Protein AF-A0A0K0LJZ9-F1 (afdb_monomer_lite)

Secondary structure (DSSP, 8-state):
-----------S--HHHHHHHHHHS--HHHHHHHHHTT--GGGSBPTTTSSSBS-SPPP-SS---------GGG-TTS-----SS--

Structure (mmCIF, N/CA/C/O backbone):
data_AF-A0A0K0LJZ9-F1
#
_entry.id   AF-A0A0K0LJZ9-F1
#
loop_
_atom_site.group_PDB
_atom_site.id
_atom_site.type_symbol
_atom_site.label_atom_id
_atom_site.label_alt_id
_atom_site.label_comp_id
_atom_site.label_asym_id
_atom_site.label_entity_id
_atom_site.label_seq_id
_atom_site.pdbx_PDB_ins_code
_atom_site.Cartn_x
_atom_site.Cartn_y
_atom_site.Cartn_z
_atom_site.occupancy
_atom_site.B_iso_or_equiv
_atom_site.auth_seq_id
_atom_site.auth_comp_id
_atom_site.auth_asym_id
_atom_site.auth_atom_id
_atom_site.pdbx_PDB_model_num
ATOM 1 N N . SER A 1 1 ? 26.838 -1.949 9.108 1.00 58.88 1 SER A N 1
ATOM 2 C CA . SER A 1 1 ? 26.242 -1.357 7.897 1.00 58.88 1 SER A CA 1
ATOM 3 C C . SER A 1 1 ? 24.948 -0.674 8.305 1.00 58.88 1 SER A C 1
ATOM 5 O O . SER A 1 1 ? 23.906 -1.310 8.324 1.00 58.88 1 SER A O 1
ATOM 7 N N . GLU A 1 2 ? 25.039 0.583 8.727 1.00 85.06 2 GLU A N 1
ATOM 8 C CA . GLU A 1 2 ? 23.914 1.375 9.269 1.00 85.06 2 GLU A CA 1
ATOM 9 C C . GLU A 1 2 ? 23.693 2.657 8.447 1.00 85.06 2 GLU A C 1
ATOM 11 O O . GLU A 1 2 ? 22.914 3.526 8.816 1.00 85.06 2 GLU A O 1
ATOM 16 N N . GLU A 1 3 ? 24.419 2.810 7.339 1.00 92.12 3 GLU A N 1
ATOM 17 C CA . GLU A 1 3 ? 24.325 3.999 6.507 1.00 92.12 3 GLU A CA 1
ATOM 18 C C . GLU A 1 3 ? 23.008 3.951 5.722 1.00 92.12 3 GLU A C 1
ATOM 20 O O . GLU A 1 3 ? 22.789 3.051 4.907 1.00 92.12 3 GLU A O 1
ATOM 25 N N . TYR A 1 4 ? 22.106 4.890 6.010 1.00 94.56 4 TYR A N 1
ATOM 26 C CA . TYR A 1 4 ? 20.814 5.019 5.344 1.00 94.56 4 TYR A CA 1
ATOM 27 C C . TYR A 1 4 ? 20.626 6.441 4.815 1.00 94.56 4 TYR A C 1
ATOM 29 O O . TYR A 1 4 ? 21.115 7.411 5.390 1.00 94.56 4 TYR A O 1
ATOM 37 N N . PHE A 1 5 ? 19.877 6.560 3.719 1.00 96.75 5 PHE A N 1
ATOM 38 C CA . PHE A 1 5 ? 19.549 7.835 3.088 1.00 96.75 5 PHE A CA 1
ATOM 39 C C . PHE A 1 5 ? 18.044 7.926 2.858 1.00 96.75 5 PHE A C 1
ATOM 41 O O . PHE A 1 5 ? 17.409 6.972 2.405 1.00 96.75 5 PHE A O 1
ATOM 48 N N . ILE A 1 6 ? 17.471 9.091 3.147 1.00 96.50 6 ILE A N 1
ATOM 49 C CA . ILE A 1 6 ? 16.069 9.395 2.859 1.00 96.50 6 ILE A CA 1
ATOM 50 C C . ILE A 1 6 ? 16.006 10.013 1.463 1.00 96.50 6 ILE A C 1
ATOM 52 O O . ILE A 1 6 ? 16.648 11.028 1.211 1.00 96.50 6 ILE A O 1
ATOM 56 N N . ILE A 1 7 ? 15.239 9.400 0.560 1.00 97.19 7 ILE A N 1
ATOM 57 C CA . ILE A 1 7 ? 15.106 9.873 -0.826 1.00 97.19 7 ILE A CA 1
ATOM 58 C C . ILE A 1 7 ? 13.905 10.810 -0.974 1.00 97.19 7 ILE A C 1
ATOM 60 O O . ILE A 1 7 ? 14.058 11.950 -1.400 1.00 97.19 7 ILE A O 1
ATOM 64 N N . GLU A 1 8 ? 12.706 10.342 -0.619 1.00 97.94 8 GLU A N 1
ATOM 65 C CA . GLU A 1 8 ? 11.477 11.134 -0.712 1.00 97.94 8 GLU A CA 1
ATOM 66 C C . GLU A 1 8 ? 10.375 10.613 0.219 1.00 97.94 8 GLU A C 1
ATOM 68 O O . GLU A 1 8 ? 10.382 9.455 0.643 1.00 97.94 8 GLU A O 1
ATOM 73 N N . VAL A 1 9 ? 9.378 11.465 0.476 1.00 97.62 9 VAL A N 1
ATOM 74 C CA . VAL A 1 9 ? 8.119 11.103 1.135 1.00 97.62 9 VAL A CA 1
ATOM 75 C C . VAL A 1 9 ? 6.962 11.559 0.257 1.00 97.62 9 VAL A C 1
ATOM 77 O O . VAL A 1 9 ? 6.865 12.722 -0.123 1.00 97.62 9 VAL A O 1
ATOM 80 N N . ASN A 1 10 ? 6.045 10.641 -0.042 1.00 97.62 10 ASN A N 1
ATOM 81 C CA . ASN A 1 10 ? 4.813 10.960 -0.752 1.00 97.62 10 ASN A CA 1
ATOM 82 C C . ASN A 1 10 ? 3.679 11.114 0.272 1.00 97.62 10 ASN A C 1
ATOM 84 O O . ASN A 1 10 ? 3.138 10.111 0.732 1.00 97.62 10 ASN A O 1
ATOM 88 N N . ALA A 1 11 ? 3.294 12.350 0.605 1.00 96.94 11 ALA A N 1
ATOM 89 C CA . ALA A 1 11 ? 2.225 12.665 1.566 1.00 96.94 11 ALA A CA 1
ATOM 90 C C . ALA A 1 11 ? 0.808 12.442 0.989 1.00 96.94 11 ALA A C 1
ATOM 92 O O . ALA A 1 11 ? -0.050 13.320 1.005 1.00 96.94 11 ALA A O 1
ATOM 93 N N . ARG A 1 12 ? 0.581 11.268 0.396 1.00 96.88 12 ARG A N 1
ATOM 94 C CA . ARG A 1 12 ? -0.682 10.842 -0.219 1.00 96.88 12 ARG A CA 1
ATOM 95 C C . ARG A 1 12 ? -0.710 9.327 -0.377 1.00 96.88 12 ARG A C 1
ATOM 97 O O . ARG A 1 12 ? 0.317 8.652 -0.298 1.00 96.88 12 ARG A O 1
ATOM 104 N N . LEU A 1 13 ? -1.873 8.800 -0.742 1.00 96.88 13 LEU A N 1
ATOM 105 C CA . LEU A 1 13 ? -1.958 7.440 -1.262 1.00 96.88 13 LEU A CA 1
ATOM 106 C C . LEU A 1 13 ? -1.139 7.300 -2.557 1.00 96.88 13 LEU A C 1
ATOM 108 O O . LEU A 1 13 ? -1.012 8.217 -3.375 1.00 96.88 13 LEU A O 1
ATOM 112 N N . SER A 1 14 ? -0.558 6.121 -2.736 1.00 97.06 14 SER A N 1
ATOM 113 C CA . SER A 1 14 ? 0.365 5.787 -3.816 1.00 97.06 14 SER A CA 1
ATOM 114 C C . SER A 1 14 ? 0.095 4.396 -4.391 1.00 97.06 14 SER A C 1
ATOM 116 O O . SER A 1 14 ? -0.589 3.564 -3.789 1.00 97.06 14 SER A O 1
ATOM 118 N N . ARG A 1 15 ? 0.715 4.106 -5.540 1.00 97.19 15 ARG A N 1
ATOM 119 C CA . ARG A 1 15 ? 0.754 2.753 -6.122 1.00 97.19 15 ARG A CA 1
ATOM 120 C C . ARG A 1 15 ? 1.264 1.717 -5.107 1.00 97.19 15 ARG A C 1
ATOM 122 O O . ARG A 1 15 ? 0.780 0.591 -5.092 1.00 97.19 15 ARG A O 1
ATOM 129 N N . SER A 1 16 ? 2.206 2.108 -4.244 1.00 97.31 16 SER A N 1
ATOM 130 C CA . SER A 1 16 ? 2.744 1.258 -3.177 1.00 97.31 16 SER A CA 1
ATOM 131 C C . SER A 1 16 ? 1.757 1.072 -2.023 1.00 97.31 16 SER A C 1
ATOM 133 O O . SER A 1 16 ? 1.638 -0.039 -1.526 1.00 97.31 16 SER A O 1
ATOM 135 N N . SER A 1 17 ? 0.980 2.096 -1.644 1.00 97.62 17 SER A N 1
ATOM 136 C CA . SER A 1 17 ? -0.079 1.933 -0.629 1.00 97.62 17 SER A CA 1
ATOM 137 C C . SER A 1 17 ? -1.191 0.981 -1.092 1.00 97.62 17 SER A C 1
ATOM 139 O O . SER A 1 17 ? -1.695 0.180 -0.307 1.00 97.62 17 SER A O 1
ATOM 141 N N . ALA A 1 18 ? -1.535 0.998 -2.386 1.00 97.75 18 ALA A N 1
ATOM 142 C CA . ALA A 1 18 ? -2.489 0.049 -2.953 1.00 97.75 18 ALA A CA 1
ATOM 143 C C . ALA A 1 18 ? -1.940 -1.387 -2.914 1.00 97.75 18 ALA A C 1
ATOM 145 O O . ALA A 1 18 ? -2.653 -2.301 -2.503 1.00 97.75 18 ALA A O 1
ATOM 146 N N . LEU A 1 19 ? -0.663 -1.574 -3.276 1.00 98.06 19 LEU A N 1
ATOM 147 C CA . LEU A 1 19 ? 0.023 -2.862 -3.146 1.00 98.06 19 LEU A CA 1
ATOM 148 C C . LEU A 1 19 ? 0.030 -3.346 -1.692 1.00 98.06 19 LEU A C 1
ATOM 150 O O . LEU A 1 19 ? -0.370 -4.475 -1.444 1.00 98.06 19 LEU A O 1
ATOM 154 N N . ALA A 1 20 ? 0.432 -2.494 -0.745 1.00 97.94 20 ALA A N 1
ATOM 155 C CA . ALA A 1 20 ? 0.468 -2.827 0.676 1.00 97.94 20 ALA A CA 1
ATOM 156 C C . ALA A 1 20 ? -0.917 -3.236 1.190 1.00 97.94 20 ALA A C 1
ATOM 158 O O . ALA A 1 20 ? -1.037 -4.261 1.846 1.00 97.94 20 ALA A O 1
ATOM 159 N N . SER A 1 21 ? -1.976 -2.514 0.803 1.00 97.56 21 SER A N 1
ATOM 160 C CA . SER A 1 21 ? -3.346 -2.854 1.212 1.00 97.56 21 SER A CA 1
ATOM 161 C C . SER A 1 21 ? -3.787 -4.234 0.724 1.00 97.56 21 SER A C 1
ATOM 163 O O . SER A 1 21 ? -4.520 -4.939 1.411 1.00 97.56 21 SER A O 1
ATOM 165 N N . LYS A 1 22 ? -3.353 -4.632 -0.479 1.00 97.44 22 LYS A N 1
ATOM 166 C CA . LYS A 1 22 ? -3.615 -5.976 -1.013 1.00 97.44 22 LYS A CA 1
ATOM 167 C C . LYS A 1 22 ? -2.736 -7.035 -0.365 1.00 97.44 22 LYS A C 1
ATOM 169 O O . LYS A 1 22 ? -3.223 -8.128 -0.119 1.00 97.44 22 LYS A O 1
ATOM 174 N N . ALA A 1 23 ? -1.482 -6.699 -0.084 1.00 97.75 23 ALA A N 1
ATOM 175 C CA . ALA A 1 23 ? -0.529 -7.598 0.544 1.00 97.75 23 ALA A CA 1
ATOM 176 C C . ALA A 1 23 ? -0.880 -7.913 2.000 1.00 97.75 23 ALA A C 1
ATOM 178 O O . ALA A 1 23 ? -0.553 -8.994 2.453 1.00 97.75 23 ALA A O 1
ATOM 179 N N . THR A 1 24 ? -1.513 -6.988 2.727 1.00 97.00 24 THR A N 1
ATOM 180 C CA . THR A 1 24 ? -1.815 -7.155 4.158 1.00 97.00 24 THR A CA 1
ATOM 181 C C . THR A 1 24 ? -3.286 -7.373 4.472 1.00 97.00 24 THR A C 1
ATOM 183 O O . THR A 1 24 ? -3.632 -7.688 5.606 1.00 97.00 24 THR A O 1
ATOM 186 N N . GLY A 1 25 ? -4.176 -7.134 3.507 1.00 96.25 25 GLY A N 1
ATOM 187 C CA . GLY A 1 25 ? -5.614 -7.041 3.757 1.00 96.25 25 GLY A CA 1
ATOM 188 C C . GLY A 1 25 ? -6.031 -5.773 4.515 1.00 96.25 25 GLY A C 1
ATOM 189 O O . GLY A 1 25 ? -7.223 -5.568 4.734 1.00 96.25 25 GLY A O 1
ATOM 190 N N . TYR A 1 26 ? -5.091 -4.895 4.884 1.00 97.50 26 TYR A N 1
ATOM 191 C CA . TYR A 1 26 ? -5.369 -3.654 5.603 1.00 97.50 26 TYR A CA 1
ATOM 192 C C . TYR A 1 26 ? -5.786 -2.541 4.624 1.00 97.50 26 TYR A C 1
ATOM 194 O O . TYR A 1 26 ? -4.973 -2.110 3.803 1.00 97.50 26 TYR A O 1
ATOM 202 N N . PRO A 1 27 ? -7.020 -2.011 4.678 1.00 97.00 27 PRO A N 1
ATOM 203 C CA . PRO A 1 27 ? -7.512 -1.085 3.661 1.00 97.00 27 PRO A CA 1
ATOM 204 C C . PRO A 1 27 ? -7.032 0.358 3.914 1.00 97.00 27 PRO A C 1
ATOM 206 O O . PRO A 1 27 ? -7.803 1.208 4.362 1.00 97.00 27 PRO A O 1
ATOM 209 N N . LEU A 1 28 ? -5.768 0.666 3.583 1.00 97.75 28 LEU A N 1
ATOM 210 C 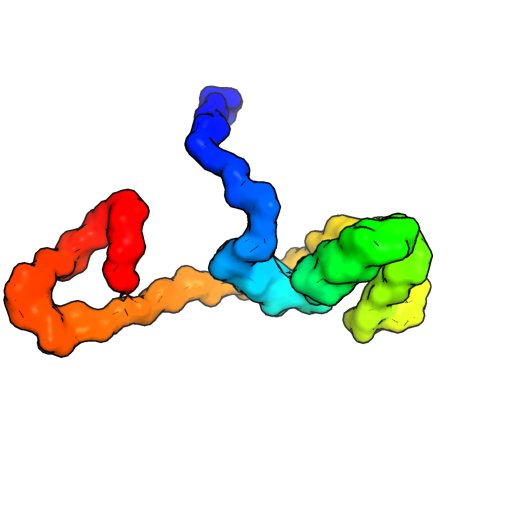CA . LEU A 1 28 ? -5.122 1.958 3.891 1.00 97.75 28 LEU A CA 1
ATOM 211 C C . LEU A 1 28 ? -5.925 3.169 3.407 1.00 97.75 28 LEU A C 1
ATOM 213 O O . LEU A 1 28 ? -6.055 4.145 4.136 1.00 97.75 28 LEU A O 1
ATOM 217 N N . ALA A 1 29 ? -6.495 3.108 2.200 1.00 97.81 29 ALA A N 1
ATOM 218 C CA . ALA A 1 29 ? -7.289 4.208 1.654 1.00 97.81 29 ALA A CA 1
ATOM 219 C C . ALA A 1 29 ? -8.571 4.477 2.462 1.00 97.81 29 ALA A C 1
ATOM 221 O O . ALA A 1 29 ? -8.928 5.629 2.697 1.00 97.81 29 ALA A O 1
ATOM 222 N N . TYR A 1 30 ? -9.242 3.413 2.910 1.00 97.00 30 TYR A N 1
ATOM 223 C CA . TYR A 1 30 ? -10.457 3.506 3.718 1.00 97.00 30 TYR A CA 1
ATOM 224 C C . TYR A 1 30 ? -10.152 4.060 5.112 1.00 97.00 30 TYR A C 1
ATOM 226 O O . TYR A 1 30 ? -10.826 4.977 5.578 1.00 97.00 30 TYR A O 1
ATOM 234 N N . VAL A 1 31 ? -9.101 3.539 5.754 1.00 97.62 31 VAL A N 1
ATOM 235 C CA . VAL A 1 31 ? -8.652 4.010 7.070 1.00 97.62 31 VAL A CA 1
ATOM 236 C C . VAL A 1 31 ? -8.206 5.471 6.993 1.00 97.62 31 VAL A C 1
ATOM 238 O O . VAL A 1 31 ? -8.648 6.277 7.805 1.00 97.62 31 VAL A O 1
ATOM 241 N N . ALA A 1 32 ? -7.415 5.844 5.982 1.00 98.06 32 ALA A N 1
ATOM 242 C CA . ALA A 1 32 ? -6.984 7.225 5.768 1.00 98.06 32 ALA A CA 1
ATOM 243 C C . ALA A 1 32 ? -8.173 8.185 5.617 1.00 98.06 32 ALA A C 1
ATOM 245 O O . ALA A 1 32 ? -8.182 9.237 6.246 1.00 98.06 32 ALA A O 1
ATOM 246 N N . ALA A 1 33 ? -9.208 7.803 4.861 1.00 98.19 33 ALA A N 1
ATOM 247 C CA . ALA A 1 33 ? -10.413 8.619 4.719 1.00 98.19 33 ALA A CA 1
ATOM 248 C C . ALA A 1 33 ? -11.148 8.825 6.057 1.00 98.19 33 ALA A C 1
ATOM 250 O O . ALA A 1 33 ? -11.616 9.925 6.338 1.00 98.19 33 ALA A O 1
ATOM 251 N N . LYS A 1 34 ? -11.226 7.794 6.909 1.00 97.69 34 LYS A N 1
ATOM 252 C CA . LYS A 1 34 ? -11.817 7.903 8.256 1.00 97.69 34 LYS A CA 1
ATOM 253 C C . LYS A 1 34 ? -10.982 8.782 9.188 1.00 97.69 34 LYS A C 1
ATOM 255 O O . LYS A 1 34 ? -11.550 9.605 9.903 1.00 97.69 34 LYS A O 1
ATOM 260 N N . LEU A 1 35 ? -9.656 8.670 9.120 1.00 97.88 35 LEU A N 1
ATOM 261 C CA . LEU A 1 35 ? -8.739 9.547 9.852 1.00 97.88 35 LEU A CA 1
ATOM 262 C C . LEU A 1 35 ? -8.912 11.011 9.435 1.00 97.88 35 LEU A C 1
ATOM 264 O O . LEU A 1 35 ? -8.959 11.887 10.293 1.00 97.88 35 LEU A O 1
ATOM 268 N N . SER A 1 36 ? -9.088 11.286 8.138 1.00 97.88 36 SER A N 1
ATOM 269 C CA . SER A 1 36 ? -9.369 12.641 7.638 1.00 97.88 36 SER A CA 1
ATOM 270 C C . SER A 1 36 ? -10.693 13.223 8.149 1.00 97.88 36 SER A C 1
ATOM 272 O O . SER A 1 36 ? -10.851 14.438 8.156 1.00 97.88 36 SER A O 1
ATOM 274 N N . LEU A 1 37 ? -11.625 12.377 8.598 1.00 98.12 37 LEU A N 1
ATOM 275 C CA . LEU A 1 37 ? -12.879 12.779 9.246 1.00 98.12 37 LEU A CA 1
ATOM 276 C C . LEU A 1 37 ? -12.760 12.857 10.781 1.00 98.12 37 LEU A C 1
ATOM 278 O O . LEU A 1 37 ? -13.771 12.991 11.466 1.00 98.12 37 LEU A O 1
ATOM 282 N N . GLY A 1 38 ? -11.549 12.747 11.334 1.00 97.88 38 GLY A N 1
ATOM 283 C CA . GLY A 1 38 ? -11.281 12.848 12.770 1.00 97.88 38 GLY A CA 1
ATOM 284 C C . GLY A 1 38 ? -11.522 11.564 13.567 1.00 97.88 38 GLY A C 1
ATOM 285 O O . GLY A 1 38 ? -11.432 11.597 14.789 1.00 97.88 38 GLY A O 1
ATOM 286 N N . THR A 1 39 ? -11.813 10.429 12.918 1.00 98.06 39 THR A N 1
ATOM 287 C CA . THR A 1 39 ? -11.939 9.139 13.620 1.00 98.06 39 THR A CA 1
ATOM 288 C C . THR A 1 39 ? -10.547 8.559 13.891 1.00 98.06 39 THR A C 1
ATOM 290 O O . THR A 1 39 ? -9.839 8.276 12.923 1.00 98.06 39 THR A O 1
ATOM 293 N N . PRO A 1 40 ? -10.126 8.353 15.151 1.00 98.00 40 PRO A N 1
ATOM 294 C CA . PRO A 1 40 ? -8.796 7.832 15.458 1.00 98.00 40 PRO A CA 1
ATOM 295 C C . PRO A 1 40 ? -8.688 6.326 15.154 1.00 98.00 40 PRO A C 1
ATOM 297 O O . PRO A 1 40 ? -9.685 5.607 15.110 1.00 98.00 40 PRO A O 1
ATOM 300 N N . LEU A 1 41 ? -7.460 5.824 14.963 1.00 97.69 41 LEU A N 1
ATOM 301 C CA . LEU A 1 41 ? -7.194 4.418 14.606 1.00 97.69 41 LEU A CA 1
ATOM 302 C C . LEU A 1 41 ? -7.859 3.372 15.528 1.00 97.69 41 LEU A C 1
ATOM 304 O O . LEU A 1 41 ? -8.364 2.381 14.993 1.00 97.69 41 LEU A O 1
ATOM 308 N N . PRO A 1 42 ? -7.889 3.541 16.869 1.00 97.69 42 PRO A N 1
ATOM 309 C CA . PRO A 1 42 ? -8.530 2.573 17.762 1.00 97.69 42 PRO A CA 1
ATOM 310 C C . PRO A 1 42 ? -10.044 2.448 17.559 1.00 97.69 42 PRO A C 1
ATOM 312 O O . PRO A 1 42 ? -10.602 1.391 17.830 1.00 97.69 42 PRO A O 1
ATOM 315 N N . ASP A 1 43 ? -10.703 3.478 17.028 1.00 97.00 43 ASP A N 1
ATOM 316 C CA . ASP A 1 43 ? -12.161 3.488 16.852 1.00 97.00 43 ASP 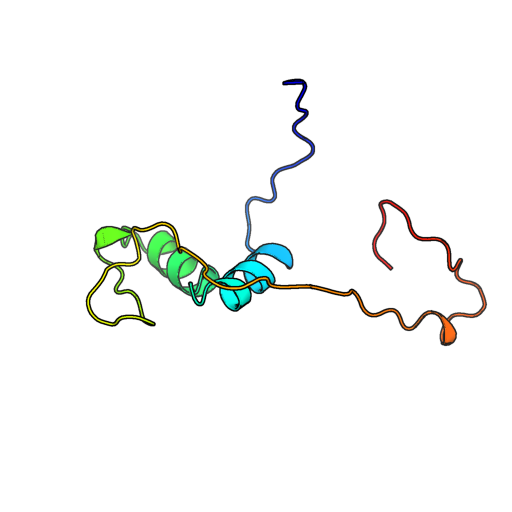A CA 1
ATOM 317 C C . ASP A 1 43 ? -12.591 2.911 15.495 1.00 97.00 43 ASP A C 1
ATOM 319 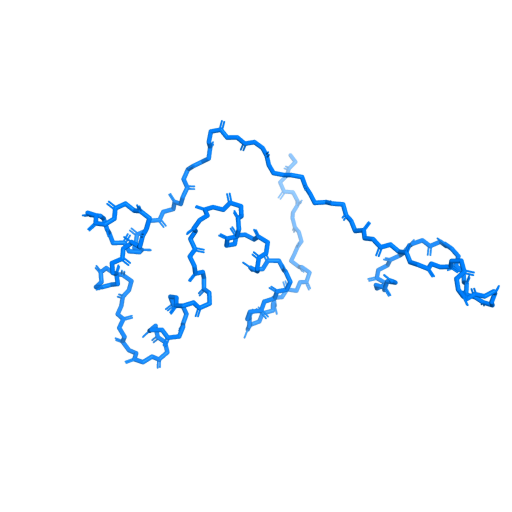O O . ASP A 1 43 ? -13.764 2.607 15.260 1.00 97.00 43 ASP A O 1
ATOM 323 N N . ILE A 1 44 ? -11.645 2.730 14.573 1.00 97.06 44 ILE A N 1
ATOM 324 C CA . ILE A 1 44 ? -11.903 2.134 13.265 1.00 97.06 44 ILE A CA 1
ATOM 325 C C . ILE A 1 44 ? -11.826 0.614 13.418 1.00 97.06 44 ILE A C 1
ATOM 327 O O . ILE A 1 44 ? -10.778 0.072 13.752 1.00 97.06 44 ILE A O 1
ATOM 331 N N . LYS A 1 45 ? -12.916 -0.111 13.146 1.00 96.00 45 LYS A N 1
ATOM 332 C CA . LYS A 1 45 ? -12.897 -1.584 13.162 1.00 96.00 45 LYS A CA 1
ATOM 333 C C . LYS A 1 45 ? -12.050 -2.161 12.027 1.00 96.00 45 LYS A C 1
ATOM 335 O O . LYS A 1 45 ? -12.122 -1.697 10.888 1.00 96.00 45 LYS A O 1
ATOM 340 N N . ASN A 1 46 ? -11.319 -3.233 12.325 1.00 94.19 46 ASN A N 1
ATOM 341 C CA . ASN A 1 46 ? -10.661 -4.047 11.313 1.00 94.19 46 ASN A CA 1
ATOM 342 C C . ASN A 1 46 ? -11.708 -4.866 10.543 1.00 94.19 46 ASN A C 1
ATOM 344 O O . ASN A 1 46 ? -12.363 -5.741 11.109 1.00 94.19 46 ASN A O 1
ATOM 348 N N . SER A 1 47 ? -11.847 -4.608 9.243 1.00 89.44 47 SER A N 1
ATOM 349 C CA . SER A 1 47 ? -12.812 -5.307 8.389 1.00 89.44 47 SER A CA 1
ATOM 350 C C . SER A 1 47 ? -12.450 -6.766 8.096 1.00 89.44 47 SER A C 1
ATOM 352 O O . SER A 1 47 ? -13.311 -7.501 7.628 1.00 89.44 47 SER A O 1
ATOM 354 N N . VAL A 1 48 ? -11.200 -7.184 8.330 1.00 89.94 48 VAL A N 1
ATOM 355 C CA . VAL A 1 48 ? -10.737 -8.560 8.080 1.00 89.94 48 VAL A CA 1
ATOM 356 C C . VAL A 1 48 ? -11.072 -9.473 9.256 1.00 89.94 48 VAL A C 1
ATOM 358 O O . VAL A 1 48 ? -11.656 -10.532 9.064 1.00 89.94 48 VAL A O 1
ATOM 361 N N . THR A 1 49 ? -10.720 -9.067 10.479 1.00 90.25 49 THR A N 1
ATOM 362 C CA . THR A 1 49 ? -10.930 -9.889 11.685 1.00 90.25 49 THR A CA 1
ATOM 363 C C . THR A 1 49 ? -12.288 -9.642 12.341 1.00 90.25 49 THR A C 1
ATOM 365 O O . THR A 1 49 ? -12.775 -10.501 13.068 1.00 90.25 49 THR A O 1
ATOM 368 N N . GLY A 1 50 ? -12.886 -8.458 12.159 1.00 91.38 50 GLY A N 1
ATOM 369 C CA . GLY A 1 50 ? -14.164 -8.049 12.760 1.00 91.38 50 GLY A CA 1
ATOM 370 C C . GLY A 1 50 ? -14.142 -7.811 14.279 1.00 91.38 50 GLY A C 1
ATOM 371 O O . GLY A 1 50 ? -15.037 -7.142 14.804 1.00 91.38 50 GLY A O 1
ATOM 372 N N . VAL A 1 51 ? -13.124 -8.324 14.974 1.00 93.81 51 VAL A N 1
ATOM 373 C CA . VAL A 1 51 ? -12.980 -8.288 16.440 1.00 93.81 51 VAL A CA 1
ATOM 374 C C . VAL A 1 51 ? -11.865 -7.363 16.925 1.00 93.81 51 VAL A C 1
ATOM 376 O O . VAL A 1 51 ? -11.879 -6.968 18.086 1.00 93.81 51 VAL A O 1
ATOM 379 N N . THR A 1 52 ? -10.919 -6.989 16.055 1.00 95.69 52 THR A N 1
ATOM 380 C CA . THR A 1 52 ? -9.858 -6.022 16.382 1.00 95.69 52 THR A CA 1
ATOM 381 C C . THR A 1 52 ? -10.116 -4.655 15.743 1.00 95.69 52 THR A C 1
ATOM 383 O O . THR A 1 52 ? -11.043 -4.468 14.949 1.00 95.69 52 THR A O 1
ATOM 386 N N . THR A 1 53 ? -9.300 -3.671 16.108 1.00 97.12 53 THR A N 1
ATOM 387 C CA . THR A 1 53 ? -9.341 -2.310 15.560 1.00 97.12 53 THR A CA 1
ATOM 388 C C . THR A 1 53 ? -8.313 -2.161 14.437 1.00 97.12 53 THR A C 1
ATOM 390 O O . THR A 1 53 ? -7.523 -3.068 14.180 1.00 97.12 53 THR A O 1
ATOM 393 N N . ALA A 1 54 ? -8.304 -1.020 13.755 1.00 97.12 54 ALA A N 1
ATOM 394 C CA . ALA A 1 54 ? -7.313 -0.667 12.747 1.00 97.12 54 ALA A CA 1
ATOM 395 C C . ALA A 1 54 ? -5.975 -0.220 13.372 1.00 97.12 54 ALA A C 1
ATOM 397 O O . ALA A 1 54 ? -5.023 0.049 12.643 1.00 97.12 54 ALA A O 1
ATOM 398 N N . CYS A 1 55 ? -5.878 -0.142 14.702 1.00 97.56 55 CYS A N 1
ATOM 399 C CA . CYS A 1 55 ? -4.673 0.253 15.426 1.00 97.56 55 CYS A CA 1
ATOM 400 C C . CYS A 1 55 ? -3.763 -0.955 15.700 1.00 97.56 55 CYS A C 1
ATOM 402 O O . CYS A 1 55 ? -3.640 -1.409 16.836 1.00 97.56 55 CYS A O 1
ATOM 404 N N . PHE A 1 56 ? -3.156 -1.501 14.650 1.00 97.06 56 PHE A N 1
ATOM 405 C CA . PHE A 1 56 ? -2.206 -2.609 14.743 1.00 97.06 56 PHE A CA 1
ATOM 406 C C . PHE A 1 56 ? -1.279 -2.629 13.526 1.00 97.06 56 PHE A C 1
ATOM 408 O O . PHE A 1 56 ? -1.585 -2.036 12.490 1.00 97.06 56 PHE A O 1
ATOM 415 N N . GLU A 1 57 ? -0.179 -3.366 13.641 1.00 97.69 57 GLU A N 1
ATOM 416 C CA . GLU A 1 57 ? 0.706 -3.677 12.521 1.00 97.69 57 GLU A CA 1
ATOM 417 C C . GLU A 1 57 ? 0.369 -5.077 11.980 1.00 97.69 57 GLU A C 1
ATOM 419 O O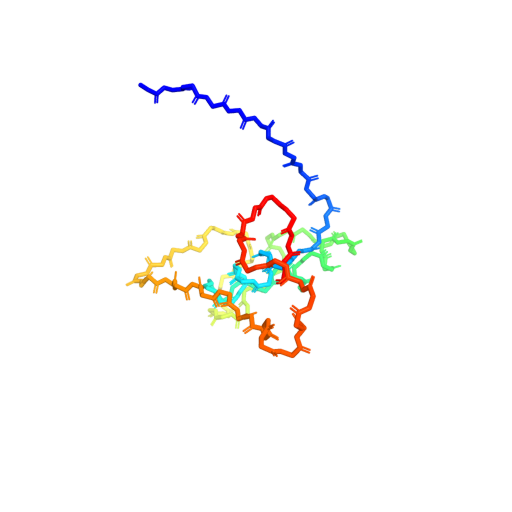 . GLU A 1 57 ? 0.394 -6.047 12.744 1.00 97.69 57 GLU A O 1
ATOM 424 N N . PRO A 1 58 ? 0.003 -5.222 10.691 1.00 95.88 58 PRO A N 1
ATOM 425 C CA . PRO A 1 58 ? -0.261 -6.532 10.107 1.00 95.88 58 PRO A CA 1
ATOM 426 C C . PRO A 1 58 ? 0.968 -7.447 10.146 1.00 95.88 58 PRO A C 1
ATOM 428 O O . PRO A 1 58 ? 2.058 -7.040 9.752 1.00 95.88 58 PRO A O 1
ATOM 431 N N . SER A 1 59 ? 0.764 -8.703 10.547 1.00 97.25 59 SER A N 1
ATOM 432 C CA . SER A 1 59 ? 1.764 -9.770 10.452 1.00 97.25 59 SER A CA 1
ATOM 433 C C . SER A 1 59 ? 1.423 -10.695 9.285 1.00 97.25 59 SER A C 1
ATOM 435 O O . SER A 1 59 ? 0.252 -11.022 9.085 1.00 97.25 59 SER A O 1
ATOM 437 N N . LEU A 1 60 ? 2.434 -11.084 8.506 1.00 97.50 60 LEU A N 1
ATOM 438 C CA . LEU A 1 60 ? 2.286 -11.901 7.302 1.00 97.50 60 LEU A CA 1
ATOM 439 C C . LEU A 1 60 ? 3.015 -13.233 7.471 1.00 97.50 60 LEU A C 1
ATOM 441 O O . LEU A 1 60 ? 4.202 -13.259 7.785 1.00 97.50 60 LEU A O 1
ATOM 445 N N . ASP A 1 61 ? 2.318 -14.325 7.186 1.00 98.12 61 ASP A N 1
ATOM 446 C CA . ASP A 1 61 ? 2.834 -15.697 7.124 1.00 98.12 61 ASP A CA 1
ATOM 447 C C . ASP A 1 61 ? 3.080 -16.166 5.674 1.00 98.12 61 ASP A C 1
ATOM 449 O O . ASP A 1 61 ? 3.290 -17.348 5.406 1.00 98.12 61 ASP A O 1
ATOM 453 N N . TYR A 1 62 ? 3.096 -15.223 4.726 1.00 98.12 62 TYR A N 1
ATOM 454 C CA . TYR A 1 62 ? 3.352 -15.447 3.303 1.00 98.12 62 TYR A CA 1
ATOM 455 C C . TYR A 1 62 ? 4.203 -14.331 2.683 1.00 98.12 62 TYR A C 1
ATOM 457 O O . TYR A 1 62 ? 4.345 -13.235 3.226 1.00 98.12 62 TYR A O 1
ATOM 465 N N . CYS A 1 63 ? 4.744 -14.596 1.491 1.00 98.00 63 CYS A N 1
ATOM 466 C CA . CYS A 1 63 ? 5.476 -13.613 0.693 1.00 98.00 63 CYS A CA 1
ATOM 467 C C . CYS A 1 63 ? 4.617 -13.080 -0.460 1.00 98.00 63 CYS A C 1
ATOM 469 O O . CYS A 1 63 ? 3.957 -13.843 -1.164 1.00 98.00 63 CYS A O 1
ATOM 471 N N . VAL A 1 64 ? 4.684 -11.768 -0.705 1.00 98.12 64 VAL A N 1
ATOM 472 C CA . VAL A 1 64 ? 4.005 -11.110 -1.831 1.00 98.12 64 VAL A CA 1
ATOM 473 C C . VAL A 1 64 ? 5.036 -10.615 -2.836 1.00 98.12 64 VAL A C 1
ATOM 475 O O . VAL A 1 64 ? 5.963 -9.889 -2.483 1.00 98.12 64 VAL A O 1
ATOM 478 N N . VAL A 1 65 ? 4.851 -10.969 -4.108 1.00 98.12 65 VAL A N 1
ATOM 479 C CA . VAL A 1 65 ? 5.737 -10.564 -5.205 1.00 98.12 65 VAL A CA 1
ATOM 480 C C . VAL A 1 65 ? 4.971 -9.675 -6.180 1.00 98.12 65 VAL A C 1
ATOM 482 O O . VAL A 1 65 ? 3.894 -10.032 -6.654 1.00 98.12 65 VAL A O 1
ATOM 485 N N . LYS A 1 66 ? 5.541 -8.512 -6.511 1.00 98.00 66 LYS A N 1
ATOM 486 C CA . LYS A 1 66 ? 5.025 -7.608 -7.546 1.00 98.00 66 LYS A CA 1
ATOM 487 C C . LYS A 1 66 ? 5.984 -7.580 -8.727 1.00 98.00 66 LYS A C 1
ATOM 489 O O . LYS A 1 66 ? 7.129 -7.166 -8.579 1.00 98.00 66 LYS A O 1
ATOM 494 N N . ILE A 1 67 ? 5.467 -7.888 -9.912 1.00 97.81 67 ILE A N 1
ATOM 495 C CA . ILE A 1 67 ? 6.195 -7.751 -11.174 1.00 97.81 67 ILE A CA 1
ATOM 496 C C . ILE A 1 67 ? 5.511 -6.649 -12.000 1.00 97.81 67 ILE A C 1
ATOM 498 O O . ILE A 1 67 ? 4.304 -6.733 -12.237 1.00 97.81 67 ILE A O 1
ATOM 502 N N . PRO A 1 68 ? 6.217 -5.573 -12.390 1.00 96.88 68 PRO A N 1
ATOM 503 C CA . PRO A 1 68 ? 5.669 -4.564 -13.295 1.00 96.88 68 PRO A CA 1
ATOM 504 C C . PRO A 1 68 ? 5.411 -5.154 -14.688 1.00 96.88 68 PRO A C 1
ATOM 506 O O . PRO A 1 68 ? 6.108 -6.058 -15.145 1.00 96.88 68 PRO A O 1
ATOM 509 N N . ARG A 1 69 ? 4.414 -4.607 -15.383 1.00 95.81 69 ARG A N 1
ATOM 510 C CA . ARG A 1 69 ? 4.098 -4.968 -16.763 1.00 95.81 69 ARG A CA 1
ATOM 511 C C . ARG A 1 69 ? 4.496 -3.826 -17.686 1.00 95.81 69 ARG A C 1
ATOM 513 O O . ARG A 1 69 ? 4.089 -2.694 -17.455 1.00 95.81 69 ARG A O 1
ATOM 520 N N . TRP A 1 70 ? 5.211 -4.159 -18.754 1.00 96.00 70 TRP A N 1
ATOM 521 C CA . TRP A 1 70 ? 5.572 -3.226 -19.813 1.00 96.00 70 TRP A CA 1
ATOM 522 C C . TRP A 1 70 ? 5.035 -3.681 -21.163 1.00 96.00 70 TRP A C 1
ATOM 524 O O . TRP A 1 70 ? 5.121 -4.859 -21.505 1.00 96.00 70 TRP A O 1
ATOM 534 N N . ASP A 1 71 ? 4.573 -2.721 -21.959 1.00 94.44 71 ASP A N 1
ATOM 535 C CA . ASP A 1 71 ? 4.102 -2.932 -23.331 1.00 94.44 71 ASP A CA 1
ATOM 536 C C . ASP A 1 71 ? 4.991 -2.177 -24.347 1.00 94.44 71 ASP A C 1
ATOM 538 O O . ASP A 1 71 ? 4.514 -1.559 -25.299 1.00 94.44 71 ASP A O 1
ATOM 542 N N . LEU A 1 72 ? 6.317 -2.230 -24.168 1.00 93.00 72 LEU A N 1
ATOM 543 C CA . LEU A 1 72 ? 7.287 -1.483 -24.992 1.00 93.00 72 LEU A CA 1
ATOM 544 C C . LEU A 1 72 ? 7.327 -1.923 -26.460 1.00 93.00 72 LEU A C 1
ATOM 546 O O . LEU A 1 72 ? 7.799 -1.174 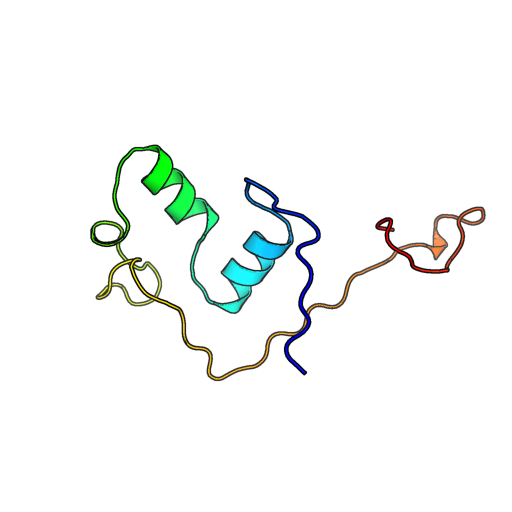-27.309 1.00 93.00 72 LEU A O 1
ATOM 550 N N . ALA A 1 73 ? 6.800 -3.108 -26.780 1.00 91.69 73 ALA A N 1
ATOM 551 C CA . ALA A 1 73 ? 6.673 -3.573 -28.161 1.00 91.69 73 ALA A CA 1
ATOM 552 C C . ALA A 1 73 ? 5.804 -2.636 -29.023 1.00 91.69 73 ALA A C 1
ATOM 554 O O . ALA A 1 73 ? 6.002 -2.563 -30.231 1.00 91.69 73 ALA A O 1
ATOM 555 N N . LYS A 1 74 ? 4.884 -1.881 -28.403 1.00 93.94 74 LYS A N 1
ATOM 556 C CA . LYS A 1 74 ? 4.027 -0.899 -29.086 1.00 93.94 74 LYS A CA 1
ATOM 557 C C . LYS A 1 74 ? 4.781 0.373 -29.500 1.00 93.94 74 LYS A C 1
ATOM 559 O O . LYS A 1 74 ? 4.282 1.130 -30.325 1.00 93.94 74 LYS A O 1
ATOM 564 N N . PHE A 1 75 ? 5.973 0.621 -28.949 1.00 94.50 75 PHE A N 1
ATOM 565 C CA . PHE A 1 75 ? 6.689 1.889 -29.094 1.00 94.50 75 PHE A CA 1
ATOM 566 C C . PHE A 1 75 ? 8.091 1.685 -29.681 1.00 94.50 75 PHE A C 1
ATOM 568 O O . PHE A 1 75 ? 9.085 1.593 -28.966 1.00 94.50 75 PHE A O 1
ATOM 575 N N . ILE A 1 76 ? 8.178 1.668 -31.015 1.00 91.50 76 ILE A N 1
ATOM 576 C CA . ILE A 1 76 ? 9.405 1.341 -31.772 1.00 91.50 76 ILE A CA 1
ATOM 577 C C . ILE A 1 76 ? 10.566 2.308 -31.474 1.00 91.50 76 ILE A C 1
ATOM 579 O O . ILE A 1 76 ? 11.726 1.909 -31.478 1.00 91.50 76 ILE A O 1
ATOM 583 N N . ARG A 1 77 ? 10.261 3.584 -31.199 1.00 93.81 77 ARG A N 1
ATOM 584 C CA . ARG A 1 77 ? 11.262 4.637 -30.941 1.00 93.81 77 ARG A CA 1
ATOM 585 C C . ARG A 1 77 ? 11.618 4.810 -29.459 1.00 93.81 77 ARG A C 1
ATOM 587 O O . ARG A 1 77 ? 12.387 5.708 -29.129 1.00 93.81 77 ARG A O 1
ATOM 594 N N . VAL A 1 78 ? 11.058 3.998 -28.561 1.00 92.38 78 VAL A N 1
ATOM 595 C CA . VAL A 1 78 ? 11.292 4.117 -27.114 1.00 92.38 78 VAL A CA 1
ATOM 596 C C . VAL A 1 78 ? 12.355 3.114 -26.670 1.00 92.38 78 VAL A C 1
ATOM 598 O O . VAL A 1 78 ? 12.314 1.935 -27.015 1.00 92.38 78 VAL A O 1
ATOM 601 N N . SER A 1 79 ? 13.316 3.584 -25.870 1.00 91.44 79 SER A N 1
ATOM 602 C CA . SER A 1 79 ? 14.350 2.724 -25.285 1.00 91.44 79 SER A CA 1
ATOM 603 C C . SER A 1 79 ? 13.740 1.650 -24.383 1.00 91.44 79 SER A C 1
ATOM 605 O O . SER A 1 79 ? 12.849 1.936 -23.578 1.00 91.44 79 SER A O 1
ATOM 607 N N . LYS A 1 80 ? 14.284 0.432 -24.451 1.00 92.12 80 LYS A N 1
ATOM 608 C CA . LYS A 1 80 ? 13.886 -0.694 -23.594 1.00 92.12 80 LYS A CA 1
ATOM 609 C C . LYS A 1 80 ? 14.604 -0.731 -22.238 1.00 92.12 80 LYS A C 1
ATOM 611 O O . LYS A 1 80 ? 14.209 -1.503 -21.373 1.00 92.12 80 LYS A O 1
ATOM 616 N N . ASN A 1 81 ? 15.608 0.124 -22.023 1.00 93.62 81 ASN A N 1
ATOM 617 C CA . ASN A 1 81 ? 16.395 0.153 -20.783 1.00 93.62 81 ASN A CA 1
ATOM 618 C C . ASN A 1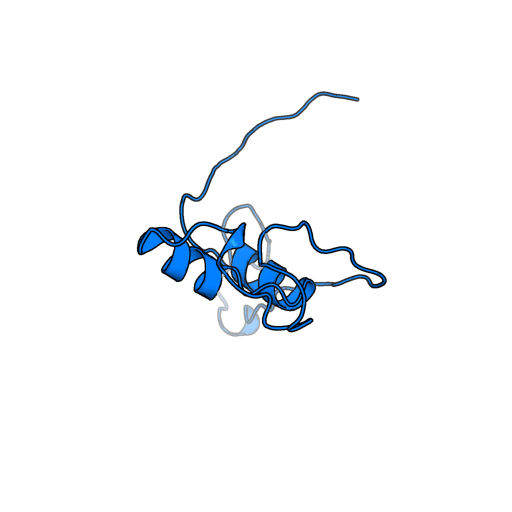 81 ? 15.589 0.764 -19.634 1.00 93.62 81 ASN A C 1
ATOM 620 O O . ASN A 1 81 ? 14.949 1.791 -19.828 1.00 93.62 81 ASN A O 1
ATOM 624 N N . ILE A 1 82 ? 15.630 0.192 -18.437 1.00 95.44 82 ILE A N 1
ATOM 625 C CA . ILE A 1 82 ? 14.874 0.698 -17.280 1.00 95.44 82 ILE A CA 1
ATOM 626 C C . ILE A 1 82 ? 15.779 1.626 -16.451 1.00 95.44 82 ILE A C 1
ATOM 628 O O . ILE A 1 82 ? 16.988 1.420 -16.400 1.00 95.44 82 ILE A O 1
ATOM 632 N N . GLY A 1 83 ? 15.204 2.659 -15.830 1.00 95.69 83 GLY A N 1
ATOM 633 C CA . GLY A 1 83 ? 15.915 3.615 -14.973 1.00 95.69 83 GLY A CA 1
ATOM 634 C C . GLY A 1 83 ? 15.000 4.192 -13.890 1.00 95.69 83 GLY A C 1
ATOM 635 O O . GLY A 1 83 ? 13.974 3.598 -13.569 1.00 95.69 83 GLY A O 1
ATOM 636 N N . SER A 1 84 ? 15.349 5.360 -13.344 1.00 96.25 84 SER A N 1
ATOM 637 C CA . SER A 1 84 ? 14.555 6.041 -12.304 1.00 96.25 84 SER A CA 1
ATOM 638 C C . SER A 1 84 ? 13.176 6.502 -12.791 1.00 96.25 84 SER A C 1
ATOM 640 O O . SER A 1 84 ? 12.222 6.540 -12.016 1.00 96.25 84 SER A O 1
ATOM 642 N N . SER A 1 85 ? 13.053 6.824 -14.081 1.00 95.06 85 SER A N 1
ATOM 643 C CA . SER A 1 85 ? 11.775 7.177 -14.697 1.00 95.06 85 SER A CA 1
ATOM 644 C C . SER A 1 85 ? 10.965 5.924 -15.035 1.00 95.06 85 SER A C 1
ATOM 646 O O . SER A 1 85 ? 11.469 4.999 -15.680 1.00 95.06 85 SER A O 1
ATOM 648 N N . MET A 1 86 ? 9.700 5.902 -14.607 1.00 95.56 86 MET A N 1
ATOM 649 C CA . MET A 1 86 ? 8.770 4.816 -14.915 1.00 95.56 86 MET A CA 1
ATOM 650 C C . MET A 1 86 ? 8.521 4.687 -16.422 1.00 95.56 86 MET A C 1
ATOM 652 O O . MET A 1 86 ? 8.497 5.680 -17.148 1.00 95.56 86 MET A O 1
ATOM 656 N N . LYS A 1 87 ? 8.287 3.451 -16.864 1.00 92.19 87 LYS A N 1
ATOM 657 C CA . LYS A 1 87 ? 7.960 3.079 -18.244 1.00 92.19 87 LYS A CA 1
ATOM 658 C C . LYS A 1 87 ? 6.721 2.209 -18.285 1.00 92.19 87 LYS A C 1
ATOM 660 O O . LYS A 1 87 ? 6.515 1.484 -17.283 1.00 92.19 87 LYS A O 1
#

pLDDT: mean 95.58, std 4.69, range [58.88, 98.19]

Foldseek 3Di:
DPDDDDDDDDPDDDPVNVVVCVQQVQNVVVVVVVVVVVNDQQRAARPPVRPGTNPDDGDDPDDDDDDDDDPCVVPPPDDPDDDPDDD

Sequence (87 aa):
SEEYFIIEVNARLSRSSALASKATGYPLAYVAAKLSLGTPLPDIKNSVTGVTTACFEPSLDYCVVKIPRWDLAKFIRVSKNIGSSMK

InterPro domains:
  IPR005479 Carbamoyl phosphate synthase, ATP-binding domain [PF02786] (2-43)
  IPR005479 Carbamoyl phosphate synthase, ATP-binding domain [PS00867] (6-13)

Radius of gyration: 18.12 Å; chains: 1; bounding box: 40×28×50 Å

Organism: NCBI:txid1586140